Protein AF-A0A7X6UGZ9-F1 (afdb_monomer_lite)

Sequence (102 aa):
MRHLHDTILVIDTGGSLARTLVHAIRDQQVYCEVISLRRFLVGDIHQPTLRGIIIAGEKEEISSDAVRQQLDTLQIPFQSIGEASFRAKRKETQESILSEFL

Foldseek 3Di:
DPPLFQEEEEAEQDDCFSVVLCVLCVVVVGHYDYDYPVCLLPDDDDDPRYQEYEYEEAPVSCPDPSNVVSVVVVPHHYDYDYPVNCVVCVPVCSVVVVVVRD

Structure (mmCIF, N/CA/C/O backbone):
data_AF-A0A7X6UGZ9-F1
#
_entry.id   AF-A0A7X6UGZ9-F1
#
loop_
_atom_site.group_PDB
_atom_site.id
_atom_site.type_symbol
_atom_site.label_atom_id
_atom_site.label_alt_id
_atom_site.label_comp_id
_atom_site.label_asym_id
_atom_site.label_entity_id
_atom_site.label_seq_id
_atom_site.pdbx_PDB_ins_code
_atom_site.Cartn_x
_atom_site.Cartn_y
_atom_site.Cartn_z
_atom_site.occupancy
_atom_site.B_iso_or_equiv
_atom_site.auth_seq_id
_atom_site.auth_comp_id
_atom_site.auth_asym_id
_atom_site.auth_atom_id
_atom_site.pdbx_PDB_model_num
ATOM 1 N N . MET A 1 1 ? -19.907 -20.517 10.753 1.00 34.16 1 MET A N 1
ATOM 2 C CA . MET A 1 1 ? -19.665 -19.605 9.617 1.00 34.16 1 MET A CA 1
ATOM 3 C C . MET A 1 1 ? -18.557 -18.658 10.040 1.00 34.16 1 MET A C 1
ATOM 5 O O . MET A 1 1 ? -18.745 -17.965 11.028 1.00 34.16 1 MET A O 1
ATOM 9 N N . ARG A 1 2 ? -17.370 -18.717 9.419 1.00 39.41 2 ARG A N 1
ATOM 10 C CA . ARG A 1 2 ? -16.306 -17.743 9.715 1.00 39.41 2 ARG A CA 1
ATOM 11 C C . ARG A 1 2 ? -16.789 -16.408 9.159 1.00 39.41 2 ARG A C 1
ATOM 13 O O . ARG A 1 2 ? -17.006 -16.327 7.954 1.00 39.41 2 ARG A O 1
ATOM 20 N N . HIS A 1 3 ? -17.025 -15.424 10.023 1.00 44.00 3 HIS A N 1
ATOM 21 C CA . HIS A 1 3 ? -17.184 -14.048 9.574 1.00 44.00 3 HIS A CA 1
ATOM 22 C C . HIS A 1 3 ? -15.926 -13.725 8.775 1.00 44.00 3 HIS A C 1
ATOM 24 O O . HIS A 1 3 ? -14.810 -13.836 9.278 1.00 44.00 3 HIS A O 1
ATOM 30 N N . LEU A 1 4 ? -16.114 -13.500 7.484 1.00 55.09 4 LEU A N 1
ATOM 31 C CA . LEU A 1 4 ? -15.071 -13.073 6.581 1.00 55.09 4 LEU A CA 1
ATOM 32 C C . LEU A 1 4 ? -14.622 -11.699 7.091 1.00 55.09 4 LEU A C 1
ATOM 34 O O . LEU A 1 4 ? -15.333 -10.720 6.908 1.00 55.09 4 LEU A O 1
ATOM 38 N N . HIS A 1 5 ? -13.535 -11.672 7.864 1.00 65.50 5 HIS A N 1
ATOM 39 C CA . HIS A 1 5 ? -13.010 -10.439 8.432 1.00 65.50 5 HIS A CA 1
ATOM 40 C C . HIS A 1 5 ? -12.595 -9.520 7.284 1.00 65.50 5 HIS A C 1
ATOM 42 O O . HIS A 1 5 ? -11.889 -9.948 6.365 1.00 65.50 5 HIS A O 1
ATOM 48 N N . ASP A 1 6 ? -13.051 -8.273 7.350 1.00 76.56 6 ASP A N 1
ATOM 49 C CA . ASP A 1 6 ? -12.632 -7.207 6.452 1.00 76.56 6 ASP A CA 1
ATOM 50 C C . ASP A 1 6 ? -11.105 -7.200 6.324 1.00 76.56 6 ASP A C 1
ATOM 52 O O . ASP A 1 6 ? -10.371 -7.291 7.314 1.00 76.56 6 ASP A O 1
ATOM 56 N N . THR A 1 7 ? -10.633 -7.191 5.079 1.00 87.00 7 THR A N 1
ATOM 57 C CA . THR A 1 7 ? -9.220 -7.350 4.736 1.00 87.00 7 THR A CA 1
ATOM 58 C C . THR A 1 7 ? -8.695 -6.067 4.118 1.00 87.00 7 THR A C 1
ATOM 60 O O . THR A 1 7 ? -9.284 -5.543 3.173 1.00 87.00 7 THR A O 1
ATOM 63 N N . ILE A 1 8 ? -7.559 -5.590 4.621 1.00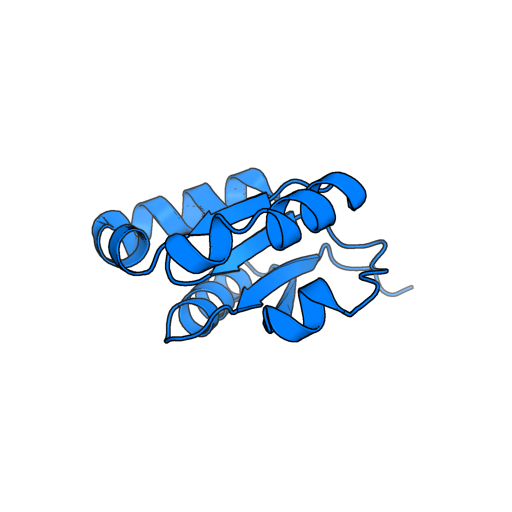 90.19 8 ILE A N 1
ATOM 64 C CA . ILE A 1 8 ? -6.760 -4.549 3.971 1.00 90.19 8 ILE A CA 1
ATOM 65 C C . ILE A 1 8 ? -5.607 -5.223 3.229 1.00 90.19 8 ILE A C 1
ATOM 67 O O . ILE A 1 8 ? -4.841 -5.990 3.817 1.00 90.19 8 ILE A O 1
ATOM 71 N N . LEU A 1 9 ? -5.452 -4.934 1.941 1.00 91.38 9 LEU A N 1
ATOM 72 C CA . LEU A 1 9 ? -4.320 -5.425 1.165 1.00 91.38 9 LEU A CA 1
ATOM 73 C C . LEU A 1 9 ? -3.187 -4.405 1.192 1.00 91.38 9 LEU A C 1
ATOM 75 O O . LEU A 1 9 ? -3.352 -3.272 0.753 1.00 91.38 9 LEU A O 1
ATOM 79 N N . VAL A 1 10 ? -2.016 -4.819 1.657 1.00 92.38 10 VAL A N 1
ATOM 80 C CA . VAL A 1 10 ? -0.791 -4.027 1.606 1.00 92.38 10 VAL A CA 1
ATOM 81 C C . VAL A 1 10 ? 0.028 -4.462 0.394 1.00 92.38 10 VAL A C 1
ATOM 83 O O . VAL A 1 10 ? 0.466 -5.609 0.302 1.00 92.38 10 VAL A O 1
ATOM 86 N N . ILE A 1 11 ? 0.253 -3.543 -0.537 1.00 91.75 11 ILE A N 1
ATOM 87 C CA . ILE A 1 11 ? 1.148 -3.732 -1.675 1.00 91.75 11 ILE A CA 1
ATOM 88 C C . ILE A 1 11 ? 2.520 -3.218 -1.262 1.00 91.75 11 ILE A C 1
ATOM 90 O O . ILE A 1 11 ? 2.731 -2.016 -1.116 1.00 91.75 11 ILE A O 1
ATOM 94 N N . ASP A 1 12 ? 3.442 -4.147 -1.058 1.00 91.19 12 ASP A N 1
ATOM 95 C CA . ASP A 1 12 ? 4.836 -3.863 -0.761 1.00 91.19 12 ASP A CA 1
ATOM 96 C C . ASP A 1 12 ? 5.586 -3.603 -2.068 1.00 91.19 12 ASP A C 1
ATOM 98 O O . ASP A 1 12 ? 5.730 -4.499 -2.914 1.00 91.19 12 ASP A O 1
ATOM 102 N N . THR A 1 13 ? 6.033 -2.364 -2.249 1.00 87.00 13 THR A N 1
ATOM 103 C CA . THR A 1 13 ? 6.877 -1.999 -3.389 1.00 87.00 13 THR A CA 1
ATOM 104 C C . THR A 1 13 ? 8.369 -2.154 -3.053 1.00 87.00 13 THR A C 1
AT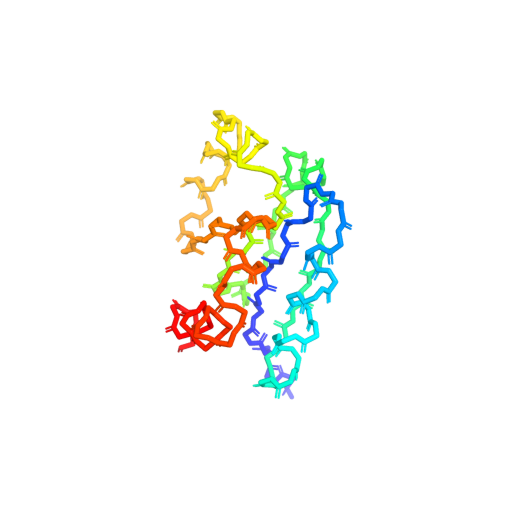OM 106 O O . THR A 1 13 ? 9.206 -2.219 -3.946 1.00 87.00 13 THR A O 1
ATOM 109 N N . GLY A 1 14 ? 8.700 -2.387 -1.778 1.00 80.69 14 GLY A N 1
ATOM 110 C CA . GLY A 1 14 ? 10.049 -2.620 -1.276 1.00 80.69 14 GLY A CA 1
ATOM 111 C C . GLY A 1 14 ? 10.345 -1.807 -0.012 1.00 80.69 14 GLY A C 1
ATOM 112 O O . GLY A 1 14 ? 9.621 -0.886 0.364 1.00 80.69 14 GLY A O 1
ATOM 113 N N . GLY A 1 15 ? 11.451 -2.142 0.660 1.00 77.50 15 GLY A N 1
ATOM 114 C CA . GLY A 1 15 ? 11.912 -1.434 1.857 1.00 77.50 15 GLY A CA 1
ATOM 115 C C . GLY A 1 15 ? 11.382 -2.014 3.172 1.00 77.50 15 GLY A C 1
ATOM 116 O O . GLY A 1 15 ? 11.222 -3.226 3.326 1.00 77.50 15 GLY A O 1
ATOM 117 N N . SER A 1 16 ? 11.189 -1.150 4.173 1.00 81.69 16 SER A N 1
ATOM 118 C CA . SER A 1 16 ? 10.809 -1.553 5.547 1.00 81.69 16 SER A CA 1
ATOM 119 C C . SER A 1 16 ? 9.398 -1.113 5.954 1.00 81.69 16 SER A C 1
ATOM 121 O O . SER A 1 16 ? 8.899 -1.476 7.031 1.00 81.69 16 SER A O 1
ATOM 123 N N . LEU A 1 17 ? 8.739 -0.335 5.093 1.00 86.25 17 LEU A N 1
ATOM 124 C CA . LEU A 1 17 ? 7.458 0.294 5.388 1.00 86.25 17 LEU A CA 1
ATOM 125 C C . LEU A 1 17 ? 6.310 -0.701 5.499 1.00 86.25 17 LEU A C 1
ATOM 127 O O . LEU A 1 17 ? 5.567 -0.641 6.478 1.00 86.25 17 LEU A O 1
ATOM 131 N N . ALA A 1 18 ? 6.190 -1.634 4.550 1.00 88.75 18 ALA A N 1
ATOM 132 C CA . ALA A 1 18 ? 5.106 -2.614 4.534 1.00 88.75 18 ALA A CA 1
ATOM 133 C C . ALA A 1 18 ? 5.041 -3.393 5.853 1.00 88.75 18 ALA A C 1
ATOM 135 O O . ALA A 1 18 ? 3.984 -3.499 6.472 1.00 88.75 18 ALA A O 1
ATOM 136 N N . ARG A 1 19 ? 6.198 -3.836 6.366 1.00 87.94 19 ARG A N 1
ATOM 137 C CA . ARG A 1 19 ? 6.286 -4.509 7.670 1.00 87.94 19 ARG A CA 1
ATOM 138 C C . ARG A 1 19 ? 5.788 -3.625 8.811 1.00 87.94 19 ARG A C 1
ATOM 140 O O . ARG A 1 19 ? 5.078 -4.102 9.691 1.00 87.94 19 ARG A O 1
ATOM 147 N N . THR A 1 20 ? 6.154 -2.347 8.802 1.00 86.69 20 THR A N 1
ATOM 148 C CA . THR A 1 20 ? 5.733 -1.400 9.841 1.00 86.69 20 THR A CA 1
ATOM 149 C C . THR A 1 20 ? 4.225 -1.145 9.796 1.00 86.69 20 THR A C 1
ATOM 151 O O . THR A 1 20 ? 3.586 -1.099 10.846 1.00 86.69 20 THR A O 1
ATOM 154 N N . LEU A 1 21 ? 3.647 -1.033 8.599 1.00 86.00 21 LEU A N 1
ATOM 155 C CA . LEU A 1 21 ? 2.205 -0.878 8.408 1.00 86.00 21 LEU A CA 1
ATOM 156 C C . LEU A 1 21 ? 1.440 -2.125 8.846 1.00 86.00 21 LEU A C 1
ATOM 158 O O . LEU A 1 21 ? 0.450 -2.001 9.551 1.00 86.00 21 LEU A O 1
ATOM 162 N N . VAL A 1 22 ? 1.930 -3.323 8.527 1.00 89.25 22 VAL A N 1
ATOM 163 C CA . VAL A 1 22 ? 1.313 -4.585 8.969 1.00 89.25 22 VAL A CA 1
ATOM 164 C C . VAL A 1 22 ? 1.217 -4.664 10.486 1.00 89.25 22 VAL A C 1
ATOM 166 O O . VAL A 1 22 ? 0.184 -5.077 11.008 1.00 89.25 22 VAL A O 1
ATOM 169 N N . HIS A 1 23 ? 2.276 -4.276 11.202 1.00 86.81 23 HIS A N 1
ATOM 170 C CA . HIS A 1 23 ? 2.227 -4.218 12.662 1.00 86.81 23 HIS A CA 1
ATOM 171 C C . HIS A 1 23 ? 1.158 -3.227 13.138 1.00 86.81 23 HIS A C 1
ATOM 173 O O . HIS A 1 23 ? 0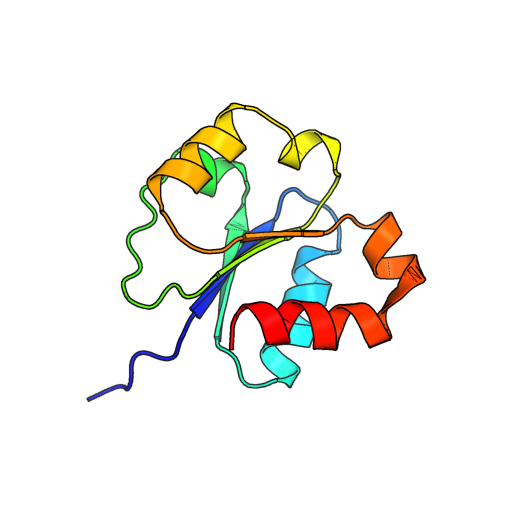.309 -3.607 13.934 1.00 86.81 23 HIS A O 1
ATOM 179 N N . ALA A 1 24 ? 1.118 -2.022 12.562 1.00 83.38 24 ALA A N 1
ATOM 180 C CA . ALA A 1 24 ? 0.124 -1.008 12.912 1.00 83.38 24 ALA A CA 1
ATOM 181 C C . ALA A 1 24 ? -1.327 -1.453 12.645 1.00 83.38 24 ALA A C 1
ATOM 183 O O . ALA A 1 24 ? -2.201 -1.233 13.476 1.00 83.38 24 ALA A O 1
ATOM 184 N N . ILE A 1 25 ? -1.580 -2.112 11.510 1.00 84.50 25 ILE A N 1
ATOM 185 C CA . ILE A 1 25 ? -2.903 -2.641 11.146 1.00 84.50 25 ILE A CA 1
ATOM 186 C C . ILE A 1 25 ? -3.333 -3.732 12.131 1.00 84.50 25 ILE A C 1
ATOM 188 O O . ILE A 1 25 ? -4.467 -3.745 12.609 1.00 84.50 25 ILE A O 1
ATOM 192 N N . ARG A 1 26 ? -2.413 -4.643 12.467 1.00 83.25 26 ARG A N 1
ATOM 193 C CA . ARG A 1 26 ? -2.688 -5.745 13.398 1.00 83.25 26 ARG A CA 1
ATOM 194 C C . ARG A 1 26 ? -2.924 -5.267 14.825 1.00 83.25 26 ARG A C 1
ATOM 196 O O . ARG A 1 26 ? -3.752 -5.863 15.510 1.00 83.25 26 ARG A O 1
ATOM 203 N N . ASP A 1 27 ? -2.248 -4.204 15.253 1.00 84.06 27 ASP A N 1
ATOM 204 C CA . ASP A 1 27 ? -2.473 -3.591 16.567 1.00 84.06 27 ASP A CA 1
ATOM 205 C C . ASP A 1 27 ? -3.914 -3.063 16.706 1.00 84.06 27 ASP A C 1
ATOM 207 O O . ASP A 1 27 ? -4.462 -3.049 17.807 1.00 84.06 27 ASP A O 1
ATOM 211 N N . GLN A 1 28 ? -4.568 -2.721 15.589 1.00 79.56 28 GLN A N 1
ATOM 212 C CA . GLN A 1 28 ? -5.982 -2.325 15.533 1.00 79.56 28 GLN A CA 1
ATOM 213 C C . GLN A 1 28 ? -6.951 -3.503 15.332 1.00 79.56 28 GLN A C 1
ATOM 215 O O . GLN A 1 28 ? -8.137 -3.296 15.098 1.00 79.56 28 GLN A O 1
ATOM 220 N N . GLN A 1 29 ? -6.469 -4.746 15.435 1.00 82.50 29 GLN A N 1
ATOM 221 C CA . GLN A 1 29 ? -7.260 -5.971 15.252 1.00 82.50 29 GLN A CA 1
ATOM 222 C C . GLN A 1 29 ? -7.891 -6.127 13.855 1.00 82.50 29 GLN A C 1
ATOM 224 O O . GLN A 1 29 ? -8.851 -6.881 13.685 1.00 82.50 29 GLN A O 1
ATOM 229 N N . VAL A 1 30 ? -7.324 -5.472 12.840 1.00 83.56 30 VAL A N 1
ATOM 230 C CA . VAL A 1 30 ? -7.766 -5.583 11.444 1.00 83.56 30 VAL A CA 1
ATOM 231 C C . VAL A 1 30 ? -6.932 -6.635 10.716 1.00 83.56 30 VAL A C 1
ATOM 233 O O . VAL A 1 30 ? -5.716 -6.747 10.915 1.00 83.56 30 VAL A O 1
ATOM 236 N N . TYR A 1 31 ? -7.573 -7.430 9.859 1.00 86.94 31 TYR A N 1
ATOM 237 C CA . TYR A 1 31 ? -6.860 -8.403 9.041 1.00 86.94 31 TYR A CA 1
ATOM 238 C C . TYR A 1 31 ? -6.189 -7.713 7.848 1.00 86.94 31 TYR A C 1
ATOM 240 O O . TYR A 1 31 ? -6.785 -6.873 7.175 1.00 86.94 31 TYR A O 1
ATOM 248 N N . CYS A 1 32 ? -4.942 -8.088 7.560 1.00 89.00 32 CYS A N 1
ATOM 249 C CA . CYS A 1 32 ? -4.247 -7.634 6.362 1.00 89.00 32 CYS A CA 1
ATOM 250 C C . CYS A 1 32 ? -3.454 -8.740 5.675 1.00 89.00 32 CYS A C 1
ATOM 252 O O . CYS A 1 32 ? -2.858 -9.604 6.330 1.00 89.00 32 CYS A O 1
ATOM 254 N N . GLU A 1 33 ? -3.408 -8.658 4.348 1.00 90.94 33 GLU A N 1
ATOM 255 C CA . GLU A 1 33 ? -2.528 -9.455 3.496 1.00 90.94 33 GLU A CA 1
ATOM 256 C C . GLU A 1 33 ? -1.450 -8.557 2.892 1.00 90.94 33 GLU A C 1
ATOM 258 O O . GLU A 1 33 ? -1.697 -7.388 2.615 1.00 90.94 33 GLU A O 1
ATOM 263 N N . VAL A 1 34 ? -0.249 -9.099 2.689 1.00 91.94 34 VAL A N 1
ATOM 264 C CA . VAL A 1 34 ? 0.849 -8.389 2.029 1.00 91.94 34 VAL A CA 1
ATOM 265 C C . VAL A 1 34 ? 1.191 -9.102 0.735 1.00 91.94 34 VAL A C 1
ATOM 267 O O . VAL A 1 34 ? 1.466 -10.306 0.744 1.00 91.94 34 VAL A O 1
ATOM 270 N N . ILE A 1 35 ? 1.231 -8.361 -0.367 1.00 91.94 35 ILE A N 1
ATOM 271 C CA . ILE A 1 35 ? 1.710 -8.857 -1.658 1.00 91.94 35 ILE A CA 1
ATOM 272 C C . ILE A 1 35 ? 2.756 -7.910 -2.230 1.00 91.94 35 ILE A C 1
ATOM 274 O O . ILE A 1 35 ? 2.761 -6.725 -1.924 1.00 91.94 35 ILE A O 1
ATOM 278 N N . SER A 1 36 ? 3.634 -8.420 -3.089 1.00 90.69 36 SER A N 1
ATOM 279 C CA . SER A 1 36 ? 4.567 -7.561 -3.813 1.00 90.69 36 SER A CA 1
ATOM 280 C C . SER A 1 36 ? 3.868 -6.805 -4.940 1.00 90.69 36 SER A C 1
ATOM 282 O O . SER A 1 36 ? 2.911 -7.310 -5.537 1.00 90.69 36 SER A O 1
ATOM 284 N N . LEU A 1 37 ? 4.420 -5.648 -5.309 1.00 89.38 37 LEU A N 1
ATOM 285 C CA . LEU A 1 37 ? 3.980 -4.878 -6.475 1.00 89.38 37 LEU A CA 1
ATOM 286 C C . LEU A 1 37 ? 3.894 -5.733 -7.749 1.00 89.38 37 LEU A C 1
ATOM 288 O O . LEU A 1 37 ? 2.914 -5.678 -8.486 1.00 89.38 37 LEU A O 1
ATOM 292 N N . ARG A 1 38 ? 4.888 -6.598 -7.985 1.00 88.56 38 ARG A N 1
ATOM 293 C CA . ARG A 1 38 ? 4.864 -7.516 -9.131 1.00 88.56 38 ARG A CA 1
ATOM 294 C C . ARG A 1 38 ? 3.628 -8.413 -9.096 1.00 88.56 38 ARG A C 1
ATOM 296 O O . ARG A 1 38 ? 2.960 -8.542 -10.112 1.00 88.56 38 ARG A O 1
ATOM 303 N N . ARG A 1 39 ? 3.317 -9.023 -7.946 1.00 89.44 39 ARG A N 1
ATOM 304 C CA . ARG A 1 39 ? 2.152 -9.910 -7.802 1.00 89.44 39 ARG A CA 1
ATOM 305 C C . ARG A 1 39 ? 0.837 -9.155 -7.991 1.00 89.44 39 ARG A C 1
ATOM 307 O O . ARG A 1 39 ? -0.079 -9.731 -8.560 1.00 89.44 39 ARG A O 1
ATOM 314 N N . PHE A 1 40 ? 0.768 -7.896 -7.563 1.00 90.19 40 PHE A N 1
ATOM 315 C CA . PHE A 1 40 ? -0.383 -7.023 -7.804 1.00 90.19 40 PHE A CA 1
ATOM 316 C C . PHE A 1 40 ? -0.628 -6.783 -9.302 1.00 90.19 40 PHE A C 1
ATOM 318 O O . PHE A 1 40 ? -1.760 -6.874 -9.763 1.00 90.19 40 PHE A O 1
ATOM 325 N N . LEU A 1 41 ? 0.436 -6.530 -10.069 1.00 88.00 41 LEU A N 1
ATOM 326 C CA . LEU A 1 41 ? 0.335 -6.185 -11.491 1.00 88.00 41 LEU A CA 1
ATOM 327 C C . LEU A 1 41 ? 0.020 -7.370 -12.412 1.00 88.00 41 LEU A C 1
ATOM 329 O O . LEU A 1 41 ? -0.580 -7.176 -13.463 1.00 88.00 41 LEU A O 1
ATOM 333 N N . VAL A 1 42 ? 0.456 -8.585 -12.064 1.00 86.81 42 VAL A N 1
ATOM 334 C CA . VAL A 1 42 ? 0.190 -9.790 -12.880 1.00 86.81 42 VAL A CA 1
ATOM 335 C C . VAL A 1 42 ? -0.919 -10.685 -12.330 1.00 86.81 42 VAL A C 1
ATOM 337 O O . VAL A 1 42 ? -1.302 -11.645 -12.994 1.00 86.81 42 VAL A O 1
ATOM 340 N N . GLY A 1 43 ? -1.386 -10.436 -11.109 1.00 80.06 43 GLY A N 1
ATOM 341 C CA . GLY A 1 43 ? -2.354 -11.288 -10.430 1.00 80.06 43 GLY A CA 1
ATOM 342 C C . GLY A 1 43 ? -3.771 -10.735 -10.491 1.00 80.06 43 GLY A C 1
ATOM 343 O O . GLY A 1 43 ? -3.980 -9.533 -10.351 1.00 80.06 43 GLY A O 1
ATOM 344 N N . ASP A 1 44 ? -4.746 -11.635 -10.600 1.00 76.62 44 ASP A N 1
ATOM 345 C CA . ASP A 1 44 ? -6.137 -11.305 -10.303 1.00 76.62 44 ASP A CA 1
ATOM 346 C C . ASP A 1 44 ? -6.332 -11.219 -8.790 1.00 76.62 44 ASP A C 1
ATOM 348 O O . ASP A 1 44 ? -6.133 -12.191 -8.051 1.00 76.62 44 ASP A O 1
ATOM 352 N N . ILE A 1 45 ? -6.745 -10.044 -8.324 1.00 78.56 45 ILE A N 1
ATOM 353 C CA . ILE A 1 45 ? -7.079 -9.824 -6.919 1.00 78.56 45 ILE A CA 1
ATOM 354 C C . ILE A 1 45 ? -8.561 -10.083 -6.744 1.00 78.56 45 ILE A C 1
ATOM 356 O O . ILE A 1 45 ? -9.394 -9.189 -6.849 1.00 78.56 45 ILE A O 1
ATOM 360 N N . HIS A 1 46 ? -8.889 -11.345 -6.487 1.00 70.38 46 HIS A N 1
ATOM 361 C CA . HIS A 1 46 ? -10.257 -11.753 -6.212 1.00 70.38 46 HIS A CA 1
ATOM 362 C C . HIS A 1 46 ? -10.440 -11.999 -4.714 1.00 70.38 46 HIS A C 1
ATOM 364 O O . HIS A 1 46 ? -10.318 -13.122 -4.223 1.00 70.38 46 HIS A O 1
ATOM 370 N N . GLN A 1 47 ? -10.701 -10.922 -3.975 1.00 75.31 47 GLN A N 1
ATOM 371 C CA . GLN A 1 47 ? -10.986 -10.978 -2.544 1.00 75.31 47 GLN A CA 1
ATOM 372 C C . GLN A 1 47 ? -12.301 -10.254 -2.243 1.00 75.31 47 GLN A C 1
ATOM 374 O O . GLN A 1 47 ? -12.313 -9.030 -2.151 1.00 75.31 47 GLN A O 1
ATOM 379 N N . PRO A 1 48 ? -13.410 -10.992 -2.041 1.00 77.50 48 PRO A N 1
ATOM 380 C CA . PRO A 1 48 ? -14.715 -10.405 -1.710 1.00 77.50 48 PRO A CA 1
ATOM 381 C C . PRO A 1 48 ? -14.724 -9.603 -0.401 1.00 77.50 48 PRO A C 1
ATOM 383 O O . PRO A 1 48 ? -15.664 -8.866 -0.130 1.00 77.50 48 PRO A O 1
ATOM 386 N N . THR A 1 49 ? -13.699 -9.790 0.431 1.00 83.69 49 THR A N 1
ATOM 387 C CA . THR A 1 49 ? -13.512 -9.152 1.739 1.00 83.69 49 THR A CA 1
ATOM 388 C C . THR A 1 49 ? -12.583 -7.954 1.697 1.00 83.69 49 THR A C 1
ATOM 390 O O . THR A 1 49 ? -12.278 -7.384 2.745 1.00 83.69 49 THR A O 1
ATOM 393 N N . LEU A 1 50 ? -12.069 -7.609 0.517 1.00 86.94 50 LEU A N 1
ATOM 394 C CA . LEU A 1 50 ? -11.116 -6.529 0.369 1.00 86.94 50 LEU A CA 1
ATOM 395 C C . LEU A 1 50 ? -11.833 -5.189 0.525 1.00 86.94 50 LEU A C 1
ATOM 397 O O . LEU A 1 50 ? -12.685 -4.827 -0.284 1.00 86.94 50 LEU A O 1
ATOM 401 N N . ARG A 1 51 ? -11.486 -4.464 1.587 1.00 86.75 51 ARG A N 1
ATOM 402 C CA . ARG A 1 51 ? -12.077 -3.160 1.920 1.00 86.75 51 ARG A CA 1
ATOM 403 C C . ARG A 1 51 ? -11.216 -1.990 1.493 1.00 86.75 51 ARG A C 1
ATOM 405 O O . ARG A 1 51 ? -11.742 -0.906 1.281 1.00 86.75 51 ARG A O 1
ATOM 412 N N . GLY A 1 52 ? -9.913 -2.211 1.373 1.00 8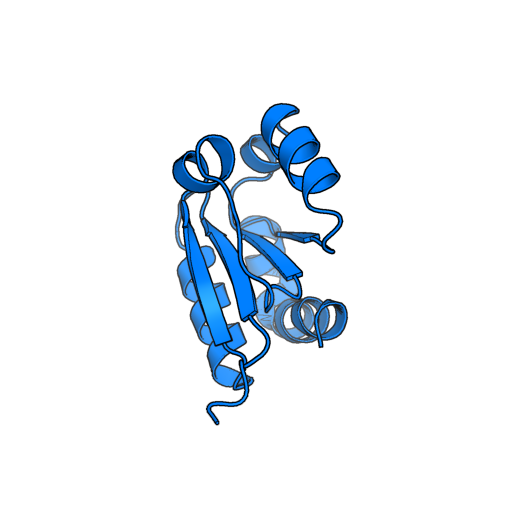9.12 52 GLY A N 1
ATOM 413 C CA . GLY A 1 52 ? -8.965 -1.154 1.082 1.00 89.12 52 GLY A CA 1
ATOM 414 C C . GLY A 1 52 ? -7.612 -1.682 0.654 1.00 89.12 52 GLY A C 1
ATOM 415 O O . GLY A 1 52 ? -7.224 -2.805 0.995 1.00 89.12 52 GLY A O 1
ATOM 416 N N . ILE A 1 53 ? -6.893 -0.850 -0.091 1.00 90.88 53 ILE A N 1
ATOM 417 C CA . ILE A 1 53 ? -5.540 -1.133 -0.556 1.00 90.88 53 ILE A CA 1
ATOM 418 C C . ILE A 1 53 ? -4.591 -0.064 -0.018 1.00 90.88 53 ILE A C 1
ATOM 420 O O . ILE A 1 53 ? -4.812 1.131 -0.184 1.00 90.88 53 ILE A O 1
ATOM 424 N N . ILE A 1 54 ? -3.491 -0.489 0.589 1.00 90.56 54 ILE A N 1
ATOM 425 C CA . ILE A 1 54 ? -2.414 0.395 1.019 1.00 90.56 54 ILE A CA 1
ATOM 426 C C . ILE A 1 54 ? -1.175 0.067 0.204 1.00 90.56 54 ILE A C 1
ATOM 428 O O . ILE A 1 54 ? -0.682 -1.055 0.240 1.00 90.56 54 ILE A O 1
ATOM 432 N N . ILE A 1 55 ? -0.635 1.050 -0.500 1.00 89.88 55 ILE A N 1
ATOM 433 C CA . ILE A 1 55 ? 0.599 0.903 -1.266 1.00 89.88 55 ILE A CA 1
ATOM 434 C C . ILE A 1 55 ? 1.735 1.479 -0.433 1.00 89.88 55 ILE A C 1
ATOM 436 O O . ILE A 1 55 ? 1.728 2.663 -0.094 1.00 89.88 55 ILE A O 1
ATOM 440 N N . ALA A 1 56 ? 2.683 0.624 -0.071 1.00 89.25 56 ALA A N 1
ATOM 441 C CA . ALA A 1 56 ? 3.760 0.926 0.851 1.00 89.25 56 ALA A CA 1
ATOM 442 C C . ALA A 1 56 ? 5.100 0.911 0.114 1.00 89.25 56 ALA A C 1
ATOM 444 O O . ALA A 1 56 ? 5.593 -0.159 -0.239 1.00 89.25 56 ALA A O 1
ATOM 445 N N . GLY A 1 57 ? 5.694 2.090 -0.071 1.00 83.06 57 GLY A N 1
ATOM 446 C CA . GLY A 1 57 ? 7.031 2.205 -0.644 1.00 83.06 57 GLY A CA 1
ATOM 447 C C . GLY A 1 57 ? 7.320 3.562 -1.276 1.00 83.06 57 GLY A C 1
ATOM 448 O O . GLY A 1 57 ? 6.717 4.570 -0.918 1.00 83.06 57 GLY A O 1
ATOM 449 N N . GLU A 1 58 ? 8.297 3.610 -2.173 1.00 72.81 58 GLU A N 1
ATOM 450 C CA . GLU A 1 58 ? 8.767 4.837 -2.831 1.00 72.81 58 GLU A CA 1
ATOM 451 C C . GLU A 1 58 ? 7.684 5.435 -3.746 1.00 72.81 58 GLU A C 1
ATOM 453 O O . GLU A 1 58 ? 7.021 4.729 -4.503 1.00 72.81 58 GLU A O 1
ATOM 458 N N . LYS A 1 59 ? 7.513 6.764 -3.716 1.00 67.75 59 LYS A N 1
ATOM 459 C CA . LYS A 1 59 ? 6.418 7.459 -4.424 1.00 67.75 59 LYS A CA 1
ATOM 460 C C . LYS A 1 59 ? 6.442 7.217 -5.940 1.00 67.75 59 LYS A C 1
ATOM 462 O O . LYS A 1 59 ? 5.390 7.222 -6.572 1.00 67.75 59 LYS A O 1
ATOM 467 N N . GLU A 1 60 ? 7.633 7.003 -6.492 1.00 65.25 60 GLU A N 1
ATOM 468 C CA . GLU A 1 60 ? 7.900 6.828 -7.922 1.00 65.25 60 GLU A CA 1
ATOM 469 C C . GLU A 1 60 ? 7.285 5.537 -8.476 1.00 65.25 60 GLU A C 1
ATOM 471 O O . GLU A 1 60 ? 6.669 5.555 -9.545 1.00 65.25 60 GLU A O 1
ATOM 476 N N . GLU A 1 61 ? 7.353 4.440 -7.720 1.00 67.50 61 GLU A N 1
ATOM 477 C CA . GLU A 1 61 ? 6.800 3.142 -8.129 1.00 67.50 61 GLU A CA 1
ATOM 478 C C . GLU A 1 61 ? 5.263 3.157 -8.106 1.00 67.50 61 GLU A C 1
ATOM 480 O O . GLU A 1 61 ? 4.597 2.583 -8.975 1.00 67.50 61 GLU A O 1
ATOM 485 N N . ILE A 1 62 ? 4.701 3.903 -7.151 1.00 67.50 62 ILE A N 1
ATOM 486 C CA . ILE A 1 62 ? 3.256 4.055 -6.948 1.00 67.50 62 ILE A CA 1
ATOM 487 C C . ILE A 1 62 ? 2.617 4.936 -8.032 1.00 67.50 62 ILE A C 1
ATOM 489 O O . ILE A 1 62 ? 1.447 4.767 -8.374 1.00 67.50 62 ILE A O 1
ATOM 493 N N . SER A 1 63 ? 3.378 5.868 -8.610 1.00 68.88 63 SER A N 1
ATOM 494 C CA . SER A 1 63 ? 2.912 6.741 -9.694 1.00 68.88 63 SER A CA 1
ATOM 495 C C . SER A 1 63 ? 2.889 6.097 -11.082 1.00 68.88 63 SER A C 1
ATOM 497 O O . SER A 1 63 ? 2.509 6.777 -12.033 1.00 68.88 63 SER A O 1
ATOM 499 N N . SER A 1 64 ? 3.267 4.824 -11.223 1.00 78.19 64 SER A N 1
ATOM 500 C CA . SE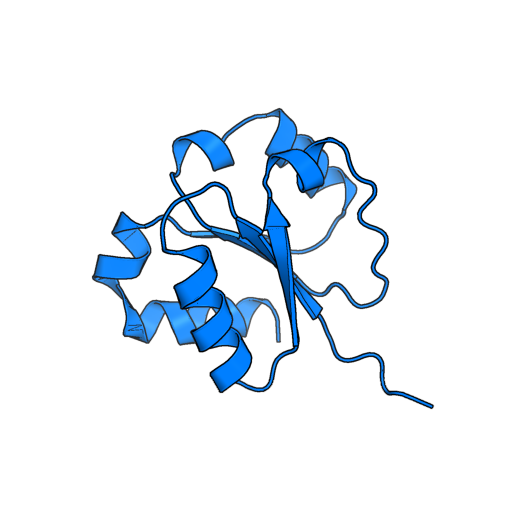R A 1 64 ? 3.245 4.163 -12.530 1.00 78.19 64 SER A CA 1
ATOM 501 C C . SER A 1 64 ? 1.818 4.000 -13.076 1.00 78.19 64 SER A C 1
ATOM 503 O O . SER A 1 64 ? 0.888 3.626 -12.357 1.00 78.19 64 SER A O 1
ATOM 505 N N . ASP A 1 65 ? 1.647 4.250 -14.377 1.00 82.94 65 ASP A N 1
ATOM 506 C CA . ASP A 1 65 ? 0.343 4.156 -15.050 1.00 82.94 65 ASP A CA 1
ATOM 507 C C . ASP A 1 65 ? -0.267 2.751 -14.938 1.00 82.94 65 ASP A C 1
ATOM 509 O O . ASP A 1 65 ? -1.476 2.611 -14.778 1.00 82.94 65 ASP A O 1
ATOM 513 N N . ALA A 1 66 ? 0.571 1.710 -14.934 1.00 84.31 66 ALA A N 1
ATOM 514 C CA . ALA A 1 66 ? 0.137 0.324 -14.776 1.00 84.31 66 ALA A CA 1
ATOM 515 C C . ALA A 1 66 ? -0.510 0.059 -13.405 1.00 84.31 66 ALA A C 1
ATOM 517 O O . ALA A 1 66 ? -1.521 -0.636 -13.322 1.00 84.31 66 ALA A O 1
ATOM 518 N N . VAL A 1 67 ? 0.046 0.631 -12.330 1.00 85.50 67 VAL A N 1
ATOM 519 C CA . VAL A 1 67 ? -0.529 0.510 -10.982 1.00 85.50 67 VAL A CA 1
ATOM 520 C C . VAL A 1 67 ? -1.869 1.220 -10.916 1.00 85.50 67 VAL A C 1
ATOM 522 O O . VAL A 1 67 ? -2.834 0.645 -10.423 1.00 85.50 67 VAL A O 1
ATOM 525 N N . ARG A 1 68 ? -1.951 2.439 -11.458 1.00 83.75 68 ARG A N 1
ATOM 526 C CA . ARG A 1 68 ? -3.201 3.210 -11.491 1.00 83.75 68 ARG A CA 1
ATOM 527 C C . ARG A 1 68 ? -4.294 2.491 -12.268 1.00 83.75 68 ARG A C 1
ATOM 529 O O . ARG A 1 68 ? -5.380 2.308 -11.736 1.00 83.75 68 ARG A O 1
ATOM 536 N N . GLN A 1 69 ? -3.973 2.001 -13.463 1.00 86.81 69 GLN A N 1
ATOM 537 C CA . GLN A 1 69 ? -4.919 1.256 -14.286 1.00 86.81 69 GLN A CA 1
ATOM 538 C C . GLN A 1 69 ? -5.467 0.026 -13.549 1.00 86.81 69 GLN A C 1
ATOM 540 O O . GLN A 1 69 ? -6.664 -0.235 -13.609 1.00 86.81 69 GLN A O 1
ATOM 545 N N . GLN A 1 70 ? -4.614 -0.703 -12.824 1.00 87.31 70 GLN A N 1
ATOM 546 C CA . GLN A 1 70 ? -5.033 -1.869 -12.044 1.00 87.31 70 GLN A CA 1
ATOM 547 C C . GLN A 1 70 ? -5.831 -1.501 -10.780 1.00 87.31 70 GLN A C 1
ATOM 549 O O . GLN A 1 70 ? -6.653 -2.283 -10.321 1.00 87.31 70 GLN A O 1
ATOM 554 N N . LEU A 1 71 ? -5.619 -0.327 -10.185 1.00 87.12 71 LEU A N 1
ATOM 555 C CA . LEU A 1 71 ? -6.448 0.141 -9.066 1.00 87.12 71 LEU A CA 1
ATOM 556 C C . LEU A 1 71 ? -7.835 0.578 -9.548 1.00 87.12 71 LEU A C 1
ATOM 558 O O . LEU A 1 71 ? -8.838 0.252 -8.912 1.00 87.12 71 LEU A O 1
ATOM 562 N N . ASP A 1 72 ? -7.894 1.255 -10.696 1.00 85.00 72 ASP A N 1
ATOM 563 C CA . ASP A 1 72 ? -9.141 1.726 -11.301 1.00 85.00 72 ASP A CA 1
ATOM 564 C C . ASP A 1 72 ? -10.067 0.562 -11.694 1.00 85.00 72 ASP A C 1
ATOM 566 O O . ASP A 1 72 ? -11.291 0.685 -11.599 1.00 85.00 72 ASP A O 1
ATOM 570 N N . THR A 1 73 ? -9.510 -0.592 -12.086 1.00 86.00 73 THR A N 1
ATOM 571 C CA . THR A 1 73 ? -10.303 -1.801 -12.380 1.00 86.00 73 THR A CA 1
ATOM 572 C C . THR A 1 73 ? -10.921 -2.423 -11.131 1.00 86.00 73 THR A C 1
ATOM 574 O O . THR A 1 73 ? -12.001 -3.007 -11.221 1.00 86.00 73 THR A O 1
ATOM 577 N N . LEU A 1 74 ? -10.271 -2.297 -9.971 1.00 84.00 74 LEU A N 1
ATOM 578 C CA . LEU A 1 74 ? -10.729 -2.908 -8.722 1.00 84.00 74 LEU A CA 1
ATOM 579 C C . LEU A 1 74 ? -11.862 -2.124 -8.054 1.00 84.00 74 LEU A C 1
ATOM 581 O O . LEU A 1 74 ? -12.624 -2.720 -7.301 1.00 84.00 74 LEU A O 1
ATOM 585 N N . GLN A 1 75 ? -11.998 -0.820 -8.329 1.00 82.81 75 GLN A N 1
ATOM 586 C CA . GLN A 1 75 ? -13.019 0.057 -7.724 1.00 82.81 75 GLN A CA 1
ATOM 587 C C . GLN A 1 75 ? -13.026 0.040 -6.179 1.00 82.81 75 GLN A C 1
ATOM 589 O O . GLN A 1 75 ? -14.057 0.259 -5.544 1.00 82.81 75 GLN A O 1
ATOM 594 N N . ILE A 1 76 ? -11.869 -0.216 -5.565 1.00 84.94 76 ILE A N 1
ATOM 595 C CA . ILE A 1 76 ? -11.673 -0.283 -4.110 1.00 84.94 76 ILE A CA 1
ATOM 596 C C . ILE A 1 76 ? -10.868 0.947 -3.676 1.00 84.94 76 ILE A C 1
ATOM 598 O O . ILE A 1 76 ? -9.938 1.338 -4.389 1.00 84.94 76 ILE A O 1
ATOM 602 N N . PRO A 1 77 ? -11.185 1.575 -2.527 1.00 88.25 77 PRO A N 1
ATOM 603 C CA . PRO A 1 77 ? -10.412 2.709 -2.039 1.00 88.25 77 PRO A CA 1
ATOM 604 C C . PRO A 1 77 ? -8.955 2.307 -1.803 1.00 88.25 77 PRO A C 1
ATOM 606 O O . PRO A 1 77 ? -8.659 1.230 -1.276 1.00 88.25 77 PRO A O 1
ATOM 609 N N . PHE A 1 78 ? -8.034 3.191 -2.175 1.00 88.31 78 PHE A N 1
ATOM 610 C CA . PHE A 1 78 ? -6.613 2.955 -1.984 1.00 88.31 78 PHE A CA 1
ATOM 611 C C . PHE A 1 78 ? -5.885 4.190 -1.468 1.00 88.31 78 PHE A C 1
ATOM 613 O O . PHE A 1 78 ? -6.260 5.324 -1.763 1.00 88.31 78 PHE A O 1
ATOM 620 N N . GLN A 1 79 ? -4.791 3.953 -0.747 1.00 86.94 79 GLN A N 1
ATOM 621 C CA . GLN A 1 79 ? -3.911 5.001 -0.252 1.00 86.94 79 GLN A CA 1
ATOM 622 C C . GLN A 1 79 ? -2.446 4.648 -0.510 1.00 86.94 79 GLN A C 1
ATOM 624 O O . GLN A 1 79 ? -2.009 3.513 -0.339 1.00 86.94 79 GLN A O 1
ATOM 629 N N . SER A 1 80 ? -1.675 5.649 -0.923 1.00 85.81 80 SER A N 1
ATOM 630 C CA . SER A 1 80 ? -0.241 5.543 -1.186 1.00 85.81 80 SER A CA 1
ATOM 631 C C . SER A 1 80 ? 0.544 6.162 -0.040 1.00 85.81 80 SER A C 1
ATOM 633 O O . SER A 1 80 ? 0.376 7.348 0.248 1.00 85.81 80 SER A O 1
ATOM 635 N N . ILE A 1 81 ? 1.469 5.411 0.553 1.00 84.19 81 ILE A N 1
ATOM 636 C CA . ILE A 1 81 ? 2.288 5.883 1.669 1.00 84.19 81 ILE A CA 1
ATOM 637 C C . ILE A 1 81 ? 3.765 5.754 1.312 1.00 84.19 81 ILE A C 1
ATOM 639 O O . ILE A 1 81 ? 4.284 4.659 1.110 1.00 84.19 81 ILE A O 1
ATOM 643 N N . GLY A 1 82 ? 4.438 6.906 1.304 1.00 82.38 82 GLY A N 1
ATOM 644 C CA . GLY A 1 82 ? 5.885 7.014 1.160 1.00 82.38 82 GLY A CA 1
ATOM 645 C C . GLY A 1 82 ? 6.637 6.779 2.468 1.00 82.38 82 GLY A C 1
ATOM 646 O O . GLY A 1 82 ? 6.194 7.240 3.524 1.00 82.38 82 GLY A O 1
ATOM 647 N N . GLU A 1 83 ? 7.823 6.162 2.405 1.00 78.12 83 GLU A N 1
ATOM 648 C CA . GLU A 1 83 ? 8.693 5.973 3.581 1.00 78.12 83 GLU A CA 1
ATOM 649 C C . GLU A 1 83 ? 9.018 7.295 4.292 1.00 78.12 83 GLU A C 1
ATOM 651 O O . GLU A 1 83 ? 8.909 7.391 5.518 1.00 78.12 83 GLU A O 1
ATOM 656 N N . ALA A 1 84 ? 9.365 8.334 3.530 1.00 75.75 84 ALA A N 1
ATOM 657 C CA . ALA A 1 84 ? 9.681 9.653 4.075 1.00 75.75 84 ALA A CA 1
ATOM 658 C C . ALA A 1 84 ? 8.477 10.284 4.800 1.00 75.75 84 ALA A C 1
ATOM 660 O O . ALA A 1 84 ? 8.613 10.797 5.913 1.00 75.75 84 ALA A O 1
ATOM 661 N N . SER A 1 85 ? 7.286 10.201 4.198 1.00 72.44 85 SER A N 1
ATOM 662 C CA . SER A 1 85 ? 6.048 10.744 4.768 1.00 72.44 85 SER A CA 1
ATOM 663 C C . SER A 1 85 ? 5.639 10.007 6.043 1.00 72.44 85 SER A C 1
ATOM 665 O O . SER A 1 85 ? 5.271 10.646 7.029 1.00 72.44 85 SER A O 1
ATOM 667 N N . PHE A 1 86 ? 5.772 8.679 6.054 1.00 74.56 86 PHE A N 1
ATOM 668 C CA . PHE A 1 86 ? 5.448 7.860 7.216 1.00 74.56 86 PHE A CA 1
ATOM 669 C C . PHE A 1 86 ? 6.395 8.118 8.395 1.00 74.56 86 PHE A C 1
ATOM 671 O O . PHE A 1 86 ? 5.948 8.258 9.534 1.00 74.56 86 PHE A O 1
ATOM 678 N N . ARG A 1 87 ? 7.707 8.236 8.143 1.00 72.81 87 ARG A N 1
ATOM 679 C CA . ARG A 1 87 ? 8.686 8.561 9.197 1.00 72.81 87 ARG A CA 1
ATOM 680 C C . ARG A 1 87 ? 8.427 9.933 9.819 1.00 72.81 87 ARG A C 1
ATOM 682 O O . ARG A 1 87 ? 8.554 10.066 11.033 1.00 72.81 87 ARG A O 1
ATOM 689 N N . ALA A 1 88 ? 8.036 10.921 9.014 1.00 71.81 88 ALA A N 1
ATOM 690 C CA . ALA A 1 88 ? 7.796 12.285 9.480 1.00 71.81 88 ALA A CA 1
ATOM 691 C C . ALA A 1 88 ? 6.549 12.428 10.376 1.00 71.81 88 ALA A C 1
ATOM 693 O O . ALA A 1 88 ? 6.504 13.331 11.206 1.00 71.81 88 ALA A O 1
ATOM 694 N N . LYS A 1 89 ? 5.542 11.554 10.228 1.00 66.25 89 LYS A N 1
ATOM 695 C CA . LYS A 1 89 ? 4.209 11.720 10.848 1.00 66.25 89 LYS A CA 1
ATOM 696 C C . LYS A 1 89 ? 3.694 10.472 11.585 1.00 66.25 89 LYS A C 1
ATOM 698 O O . LYS A 1 89 ? 2.492 10.280 11.764 1.00 66.25 89 LYS A O 1
ATOM 703 N N . ARG A 1 90 ? 4.622 9.623 12.030 1.00 65.00 90 ARG A N 1
ATOM 704 C CA . ARG A 1 90 ? 4.429 8.212 12.416 1.00 65.00 90 ARG A CA 1
ATOM 705 C C . ARG A 1 90 ? 3.176 7.873 13.246 1.00 65.00 90 ARG A C 1
ATOM 707 O O . ARG A 1 90 ? 2.586 6.839 12.980 1.00 65.00 90 ARG A O 1
ATOM 714 N N . LYS A 1 91 ? 2.769 8.698 14.223 1.00 60.28 91 LYS A N 1
ATOM 715 C CA . LYS A 1 91 ? 1.571 8.444 15.060 1.00 60.28 91 LYS A CA 1
ATOM 716 C C . LYS A 1 91 ? 0.264 8.883 14.398 1.00 60.28 91 LYS A C 1
ATOM 718 O O . LYS A 1 91 ? -0.642 8.079 14.248 1.00 60.28 91 LYS A O 1
ATOM 723 N N . GLU A 1 92 ? 0.195 10.136 13.962 1.00 60.88 92 GLU A N 1
ATOM 724 C CA . GLU A 1 92 ? -1.004 10.728 13.348 1.00 60.88 92 GLU A CA 1
ATOM 725 C C . GLU A 1 92 ? -1.370 10.032 12.027 1.00 60.88 92 GLU A C 1
ATOM 727 O O . GLU A 1 92 ? -2.534 9.861 11.684 1.00 60.88 92 GLU A O 1
ATOM 732 N N . THR A 1 93 ? -0.353 9.551 11.311 1.00 64.69 93 THR A N 1
ATOM 733 C CA . THR A 1 93 ? -0.534 8.843 10.042 1.00 64.69 93 THR A CA 1
ATOM 734 C C . THR A 1 93 ? -1.167 7.467 10.244 1.00 64.69 93 THR A C 1
ATOM 736 O O . THR A 1 93 ? -2.046 7.109 9.478 1.00 64.69 93 THR A O 1
ATOM 739 N N . GLN A 1 94 ? -0.805 6.711 11.287 1.00 65.69 94 GLN A N 1
ATOM 740 C CA . GLN A 1 94 ? -1.333 5.353 11.498 1.00 65.69 94 GLN A CA 1
ATOM 741 C C . GLN A 1 94 ? -2.841 5.320 11.780 1.00 65.69 94 GLN A C 1
ATOM 743 O O . GLN A 1 94 ? -3.540 4.471 11.232 1.00 65.69 94 GLN A O 1
ATOM 748 N N . GLU A 1 95 ? -3.342 6.235 12.611 1.00 66.06 95 GLU A N 1
ATOM 749 C CA . GLU A 1 95 ? -4.777 6.329 12.914 1.00 66.06 95 GLU A CA 1
ATOM 750 C C . GLU A 1 95 ? -5.566 6.873 11.715 1.00 66.06 95 GLU A C 1
ATOM 752 O O . GLU A 1 95 ? -6.607 6.322 11.362 1.00 66.06 95 GLU A O 1
ATOM 757 N N . SER A 1 96 ? -5.031 7.887 11.025 1.00 66.56 96 SER A N 1
ATOM 758 C CA . SER A 1 96 ? -5.667 8.465 9.835 1.00 66.56 96 SER A CA 1
ATOM 759 C C . SER A 1 96 ? -5.766 7.472 8.674 1.00 66.56 96 SER A C 1
ATOM 761 O O . SER A 1 96 ? -6.808 7.418 8.032 1.00 66.56 96 SER A O 1
ATOM 763 N N . ILE A 1 97 ? -4.723 6.671 8.417 1.00 66.88 97 ILE A N 1
ATOM 764 C CA . ILE A 1 97 ? -4.714 5.680 7.326 1.00 66.88 97 ILE A CA 1
ATOM 765 C C . ILE A 1 97 ? -5.872 4.699 7.489 1.00 66.88 97 ILE A C 1
ATOM 767 O O . ILE A 1 97 ? -6.584 4.408 6.539 1.00 66.88 97 ILE A O 1
ATOM 771 N N . LEU A 1 98 ? -6.062 4.174 8.699 1.00 67.06 98 LEU A N 1
ATOM 772 C CA . LEU A 1 98 ? -7.014 3.088 8.921 1.00 67.06 98 LEU A CA 1
ATOM 773 C C . LEU A 1 98 ? -8.450 3.586 9.065 1.00 67.06 98 LEU A C 1
ATOM 775 O O . LEU A 1 98 ? -9.371 2.856 8.711 1.00 67.06 98 LEU A O 1
ATOM 779 N N . SER A 1 99 ? -8.638 4.852 9.448 1.00 69.75 99 SER A N 1
ATOM 780 C CA . SER A 1 99 ? -9.953 5.502 9.427 1.00 69.75 99 SER A CA 1
ATOM 781 C C . SER A 1 99 ? -10.573 5.623 8.029 1.00 69.75 99 SER A C 1
ATOM 783 O O . SER A 1 99 ? -11.785 5.750 7.917 1.00 69.75 99 SER A O 1
ATOM 785 N N . GLU A 1 100 ? -9.772 5.566 6.958 1.00 67.44 100 GLU A N 1
ATOM 786 C C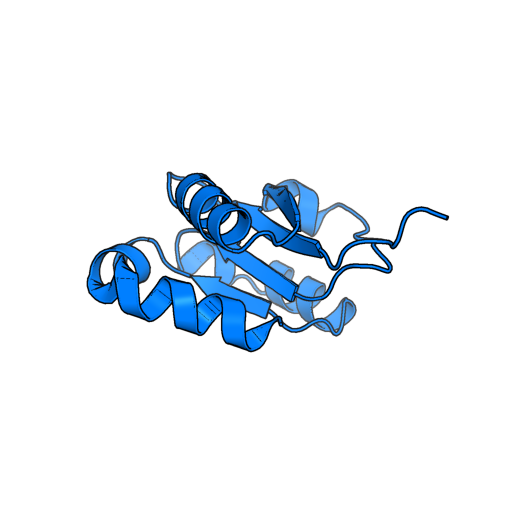A . GLU A 1 100 ? -10.281 5.609 5.578 1.00 67.44 100 GLU A CA 1
ATOM 787 C C . GLU A 1 100 ? -10.830 4.249 5.104 1.00 67.44 100 GLU A C 1
ATOM 789 O O . GLU A 1 100 ? -11.513 4.184 4.080 1.00 67.44 100 GLU A O 1
ATOM 794 N N . PHE A 1 101 ? -10.547 3.165 5.838 1.00 67.88 101 PHE A N 1
ATOM 795 C CA . PHE A 1 101 ? -10.859 1.790 5.428 1.00 67.88 101 PHE A CA 1
ATOM 796 C C . PHE A 1 101 ? -11.811 1.039 6.375 1.00 67.88 101 PHE A C 1
ATOM 798 O O . PHE A 1 101 ? -12.319 -0.021 5.988 1.00 67.88 101 PHE A O 1
ATOM 805 N N . LEU A 1 102 ? -12.047 1.568 7.583 1.00 63.72 102 LEU A N 1
ATOM 806 C CA . LEU A 1 102 ? -12.937 1.030 8.624 1.00 63.72 102 LEU A CA 1
ATOM 807 C C . LEU A 1 102 ? -14.253 1.811 8.688 1.00 63.72 102 LEU A C 1
ATOM 809 O O . LEU A 1 102 ? -15.317 1.150 8.680 1.00 63.72 102 LEU A O 1
#

Radius of gyration: 13.03 Å; chains: 1; bounding box: 32×32×32 Å

Secondary structure (DSSP, 8-state):
------EEEEEE-SSSHHHHHHHHHHHTT-EEEEEEHHHHHHS----TTEEEEEEES-HHHHT-HHHHHHHHHHT--EEEE-HHHHHHTHHHHHHHHHHTT-

pLDDT: mean 79.3, std 11.54, range [34.16, 92.38]